Protein AF-A0A7S3XQ08-F1 (afdb_monomer)

Organism: Heterosigma akashiwo (NCBI:txid2829)

Sequence (152 aa):
GEGGGGGLCLESEAACAAATGGAGVWEPRACPDPYAWLAAAAMVGYLLAFGVGMSSVPWTVNAEIYPLHVRSACTALATSVNWAGNVLVSASFLTLASPAWLQPHGAFWLYAAVGCAGWVWLWARMPETRGLGLEEIVARFRGEEGRGGGGG

Structure (mmCIF, N/CA/C/O backbone):
data_AF-A0A7S3XQ08-F1
#
_entry.id   AF-A0A7S3XQ08-F1
#
loop_
_atom_site.group_PDB
_atom_site.id
_atom_site.type_symbol
_atom_site.label_atom_id
_atom_site.label_alt_id
_atom_site.label_comp_id
_atom_site.label_asym_id
_atom_site.label_entity_id
_atom_site.label_seq_id
_atom_site.pdbx_PDB_ins_code
_atom_site.Cartn_x
_atom_site.Cartn_y
_atom_site.Cartn_z
_atom_site.occupancy
_atom_site.B_iso_or_equiv
_atom_site.auth_seq_id
_atom_site.auth_comp_id
_atom_site.auth_asym_id
_atom_site.auth_atom_id
_atom_site.pdbx_PDB_model_num
ATOM 1 N N . GLY A 1 1 ? 29.642 -20.743 -23.405 1.00 35.38 1 GLY A N 1
ATOM 2 C CA . GLY A 1 1 ? 30.140 -20.045 -22.213 1.00 35.38 1 GLY A CA 1
ATOM 3 C C . GLY A 1 1 ? 29.247 -18.858 -21.993 1.00 35.38 1 GLY A C 1
ATOM 4 O O . GLY A 1 1 ? 29.060 -18.090 -22.923 1.00 35.38 1 GLY A O 1
ATOM 5 N N . GLU A 1 2 ? 28.622 -18.826 -20.827 1.00 42.69 2 GLU A N 1
ATOM 6 C CA . GLU A 1 2 ? 27.688 -17.818 -20.331 1.00 42.69 2 GLU A CA 1
ATOM 7 C C . GLU A 1 2 ? 28.283 -16.401 -20.306 1.00 42.69 2 GLU A C 1
ATOM 9 O O . GLU A 1 2 ? 29.497 -16.246 -20.189 1.00 42.69 2 GLU A O 1
ATOM 14 N N . GLY A 1 3 ? 27.419 -15.378 -20.313 1.00 33.25 3 GLY A N 1
ATOM 15 C CA . GLY A 1 3 ? 27.772 -14.078 -19.743 1.00 33.25 3 GLY A CA 1
ATOM 16 C C . GLY A 1 3 ? 27.088 -12.864 -20.367 1.00 33.25 3 GLY A C 1
ATOM 17 O O . GLY A 1 3 ? 27.557 -12.352 -21.374 1.00 33.25 3 GLY A O 1
ATOM 18 N N . GLY A 1 4 ? 26.071 -12.332 -19.679 1.00 33.12 4 GLY A N 1
ATOM 19 C CA . GLY A 1 4 ? 25.882 -10.880 -19.601 1.00 33.12 4 GLY A CA 1
ATOM 20 C C . GLY A 1 4 ? 24.640 -10.307 -20.276 1.00 33.12 4 GLY A C 1
ATOM 21 O O . GLY A 1 4 ? 24.726 -9.702 -21.337 1.00 33.12 4 GLY A O 1
ATOM 22 N N . GLY A 1 5 ? 23.494 -10.431 -19.603 1.00 41.62 5 GLY A N 1
ATOM 23 C CA . GLY A 1 5 ? 22.357 -9.540 -19.816 1.00 41.62 5 GLY A CA 1
ATOM 24 C C . GLY A 1 5 ? 22.690 -8.098 -19.418 1.00 41.62 5 GLY A C 1
ATOM 25 O O . GLY A 1 5 ? 23.431 -7.853 -18.468 1.00 41.62 5 GLY A O 1
ATOM 26 N N . GLY A 1 6 ? 22.122 -7.146 -20.149 1.00 32.59 6 GLY A N 1
ATOM 27 C CA . GLY A 1 6 ? 22.250 -5.722 -19.870 1.00 32.59 6 GLY A CA 1
ATOM 28 C C . GLY A 1 6 ? 21.638 -4.921 -21.004 1.00 32.59 6 GLY A C 1
ATOM 29 O O . GLY A 1 6 ? 22.301 -4.643 -21.996 1.00 32.59 6 GLY A O 1
ATOM 30 N N . GLY A 1 7 ? 20.352 -4.598 -20.874 1.00 39.97 7 GLY A N 1
ATOM 31 C CA . GLY A 1 7 ? 19.650 -3.744 -21.822 1.00 39.97 7 GLY A CA 1
ATOM 32 C C . GLY A 1 7 ? 20.325 -2.377 -21.924 1.00 39.97 7 GLY A C 1
ATOM 33 O O . GLY A 1 7 ? 20.304 -1.591 -20.980 1.00 39.97 7 GLY A O 1
ATOM 34 N N . LEU A 1 8 ? 20.905 -2.103 -23.084 1.00 41.53 8 LEU A N 1
ATOM 35 C CA . LEU A 1 8 ? 21.224 -0.769 -23.565 1.00 41.53 8 LEU A CA 1
ATOM 36 C C . LEU A 1 8 ? 21.159 -0.865 -25.090 1.00 41.53 8 LEU A C 1
ATOM 38 O O . LEU A 1 8 ? 21.999 -1.534 -25.686 1.00 41.53 8 LEU A O 1
ATOM 42 N N . CYS A 1 9 ? 20.139 -0.266 -25.718 1.00 44.69 9 CYS A N 1
ATOM 43 C CA . CYS A 1 9 ? 20.114 -0.132 -27.175 1.00 44.69 9 CYS A CA 1
ATOM 44 C C . CYS A 1 9 ? 21.357 0.688 -27.576 1.00 44.69 9 CYS A C 1
ATOM 46 O O . CYS A 1 9 ? 21.384 1.908 -27.421 1.00 44.69 9 CYS A O 1
ATOM 48 N N . LEU A 1 10 ? 22.406 0.010 -28.034 1.00 52.56 10 LEU A N 1
ATOM 49 C CA . LEU A 1 10 ? 23.471 0.588 -28.837 1.00 52.56 10 LEU A CA 1
ATOM 50 C C . LEU A 1 10 ? 23.183 0.217 -30.295 1.00 52.56 10 LEU A C 1
ATOM 52 O O . LEU A 1 10 ? 22.703 -0.876 -30.570 1.00 52.56 10 LEU A O 1
ATOM 56 N N . GLU A 1 11 ? 23.515 1.154 -31.186 1.00 45.75 11 GLU A N 1
ATOM 57 C CA . GLU A 1 11 ? 23.570 1.027 -32.653 1.00 45.75 11 GLU A CA 1
ATOM 58 C C . GLU A 1 11 ? 22.358 1.561 -33.453 1.00 45.75 11 GLU A C 1
ATOM 60 O O . GLU A 1 11 ? 21.616 0.851 -34.122 1.00 45.75 11 GLU A O 1
ATOM 65 N N . SER A 1 12 ? 22.296 2.899 -33.499 1.00 54.09 12 SER A N 1
ATOM 66 C CA . SER A 1 12 ? 21.764 3.747 -34.585 1.00 54.09 12 SER A CA 1
ATOM 67 C C . SER A 1 12 ? 20.257 4.059 -34.629 1.00 54.09 12 SER A C 1
ATOM 69 O O . SER A 1 12 ? 19.391 3.189 -34.684 1.00 54.09 12 SER A O 1
ATOM 71 N N . GLU A 1 13 ? 19.952 5.361 -34.7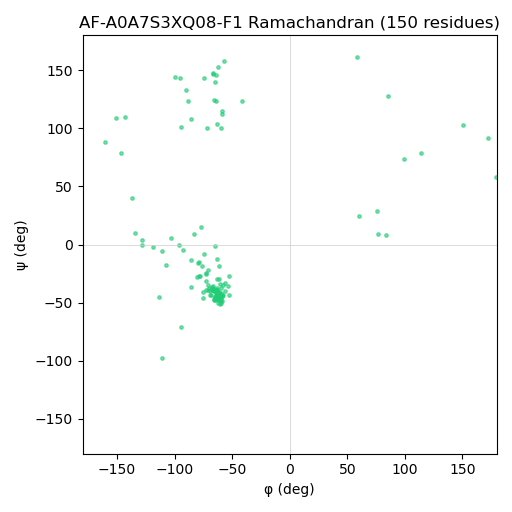20 1.00 53.62 13 GLU A N 1
ATOM 72 C CA . GLU A 1 13 ? 18.611 5.924 -34.960 1.00 53.62 13 GLU A CA 1
ATOM 73 C C . GLU A 1 13 ? 17.919 5.319 -36.199 1.00 53.62 13 GLU A C 1
ATOM 75 O O . GLU A 1 13 ? 16.693 5.220 -36.246 1.00 53.62 13 GLU A O 1
ATOM 80 N N . ALA A 1 14 ? 18.701 4.849 -37.179 1.00 55.81 14 ALA A N 1
ATOM 81 C CA . ALA A 1 14 ? 18.214 4.245 -38.416 1.00 55.81 14 ALA A CA 1
ATOM 82 C C . ALA A 1 14 ? 17.459 2.921 -38.192 1.00 55.81 14 ALA A C 1
ATOM 84 O O . ALA A 1 14 ? 16.437 2.684 -38.837 1.00 55.81 14 ALA A O 1
ATOM 85 N N . ALA A 1 15 ? 17.913 2.079 -37.257 1.00 56.56 15 ALA A N 1
ATOM 86 C CA . ALA A 1 15 ? 17.246 0.814 -36.942 1.00 56.56 15 ALA A CA 1
ATOM 87 C C . ALA A 1 15 ? 15.903 1.041 -36.222 1.00 56.56 15 ALA A C 1
ATOM 89 O O . ALA A 1 15 ? 14.912 0.367 -36.508 1.00 56.56 15 ALA A O 1
ATOM 90 N N . CYS A 1 16 ? 15.848 2.043 -35.339 1.00 56.78 16 CYS A N 1
ATOM 91 C CA . CYS A 1 16 ? 14.637 2.404 -34.601 1.00 56.78 16 CYS A CA 1
ATOM 92 C C . CYS A 1 16 ? 13.574 3.050 -35.517 1.00 56.78 16 CYS A C 1
ATOM 94 O O . CYS A 1 16 ? 12.386 2.726 -35.428 1.00 56.78 16 CYS A O 1
ATOM 96 N N . ALA A 1 17 ? 14.001 3.894 -36.463 1.00 57.03 17 ALA A N 1
ATOM 97 C CA . ALA A 1 17 ? 13.128 4.507 -37.468 1.00 57.03 17 ALA A CA 1
ATOM 98 C C . ALA A 1 17 ? 12.561 3.487 -38.474 1.00 57.03 17 ALA A C 1
ATOM 100 O O . ALA A 1 17 ? 11.397 3.584 -38.870 1.00 57.03 17 ALA A O 1
ATOM 101 N N . ALA A 1 18 ? 13.354 2.479 -38.859 1.00 60.19 18 ALA A N 1
ATOM 102 C CA . ALA A 1 18 ? 12.903 1.400 -39.738 1.00 60.19 18 ALA A CA 1
ATOM 103 C C . ALA A 1 18 ? 11.843 0.507 -39.068 1.00 60.19 18 ALA A C 1
ATOM 105 O O . ALA A 1 18 ? 10.875 0.112 -39.715 1.00 60.19 18 ALA A O 1
ATOM 106 N N . ALA A 1 19 ? 11.986 0.231 -37.767 1.00 57.03 19 ALA A N 1
ATOM 107 C CA . ALA A 1 19 ? 11.051 -0.609 -37.016 1.00 57.03 1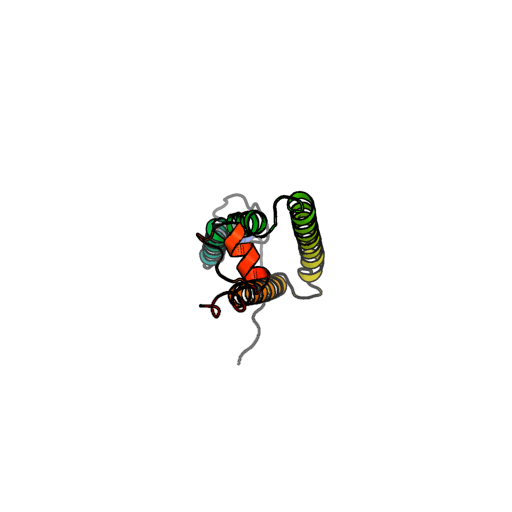9 ALA A CA 1
ATOM 108 C C . ALA A 1 19 ? 9.695 0.070 -36.733 1.00 57.03 19 ALA A C 1
ATOM 110 O O . ALA A 1 19 ? 8.685 -0.610 -36.569 1.00 57.03 19 ALA A O 1
ATOM 111 N N . THR A 1 20 ? 9.658 1.405 -36.696 1.00 58.00 20 THR A N 1
ATOM 112 C CA . THR A 1 20 ? 8.446 2.204 -36.431 1.00 58.00 20 THR A CA 1
ATOM 113 C C . THR A 1 20 ? 7.742 2.694 -37.699 1.00 58.00 20 THR A C 1
ATOM 115 O O . THR A 1 20 ? 6.707 3.354 -37.612 1.00 58.00 20 THR A O 1
ATOM 118 N N . GLY A 1 21 ? 8.267 2.376 -38.889 1.00 58.91 21 GLY A N 1
ATOM 119 C CA . GLY A 1 21 ? 7.637 2.733 -40.165 1.00 58.91 21 GLY A CA 1
ATOM 120 C C . GLY A 1 21 ? 7.458 4.242 -40.374 1.00 58.91 21 GLY A C 1
ATOM 121 O O . GLY A 1 21 ? 6.554 4.654 -41.096 1.00 58.91 21 GLY A O 1
ATOM 122 N N . GLY A 1 22 ? 8.275 5.074 -39.717 1.00 55.16 22 GLY A N 1
ATOM 123 C CA . GLY A 1 22 ? 8.156 6.534 -39.776 1.00 55.16 22 GLY A CA 1
ATOM 124 C C . GLY A 1 22 ? 7.018 7.133 -38.938 1.00 55.16 22 GLY A C 1
ATOM 125 O O . GLY A 1 22 ? 6.763 8.333 -39.047 1.00 55.16 22 GLY A O 1
ATOM 126 N N . ALA A 1 23 ? 6.342 6.353 -38.086 1.00 54.06 23 ALA A N 1
ATOM 127 C CA . ALA A 1 23 ? 5.475 6.917 -37.056 1.00 54.06 23 ALA A CA 1
ATOM 128 C C . ALA A 1 23 ? 6.347 7.693 -36.057 1.00 54.06 23 ALA A C 1
ATOM 130 O O . ALA A 1 23 ? 7.317 7.149 -35.535 1.00 54.06 23 ALA A O 1
ATOM 131 N N . GLY A 1 24 ? 6.030 8.976 -35.852 1.00 50.94 24 GLY A N 1
ATOM 132 C CA . GLY A 1 24 ? 6.849 9.926 -35.097 1.00 50.94 24 GLY A CA 1
ATOM 133 C C . GLY A 1 24 ? 7.454 9.323 -33.830 1.00 50.94 24 GLY A C 1
ATOM 134 O O . GLY A 1 24 ? 6.745 8.787 -32.981 1.00 50.94 24 GLY A O 1
ATOM 135 N N . VAL A 1 25 ? 8.778 9.396 -33.727 1.00 53.16 25 VAL A N 1
ATOM 136 C CA . VAL A 1 25 ? 9.529 8.947 -32.556 1.00 53.16 25 VAL A CA 1
ATOM 137 C C . VAL A 1 25 ? 9.272 9.952 -31.437 1.00 53.16 25 VAL A C 1
ATOM 139 O O . VAL A 1 25 ? 9.852 11.032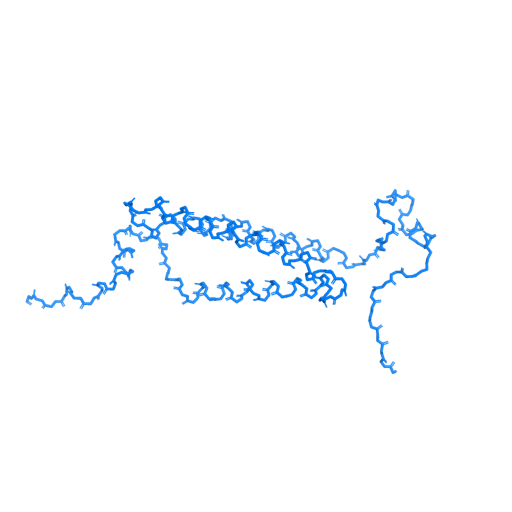 -31.423 1.00 53.16 25 VAL A O 1
ATOM 142 N N . TRP A 1 26 ? 8.370 9.617 -30.515 1.00 59.69 26 TRP A N 1
ATOM 143 C CA . TRP A 1 26 ? 8.109 10.442 -29.329 1.00 59.69 26 TRP A CA 1
ATOM 144 C C . TRP A 1 26 ? 9.168 10.228 -28.233 1.00 59.69 26 TRP A C 1
ATOM 146 O O . TRP A 1 26 ? 9.298 11.071 -27.354 1.00 59.69 26 TRP A O 1
ATOM 156 N N . GLU A 1 27 ? 9.957 9.145 -28.314 1.00 51.19 27 GLU A N 1
ATOM 157 C CA . GLU A 1 27 ? 11.027 8.819 -27.364 1.00 51.19 27 GLU A CA 1
ATOM 158 C C . GLU A 1 27 ? 12.242 8.192 -28.097 1.00 51.19 27 GLU A C 1
ATOM 160 O O . GLU A 1 27 ? 12.157 7.047 -28.551 1.00 51.19 27 GLU A O 1
ATOM 165 N N . PRO A 1 28 ? 13.392 8.887 -28.215 1.00 48.50 28 PRO A N 1
ATOM 166 C CA . PRO A 1 28 ? 14.543 8.462 -29.033 1.00 48.50 28 PRO A CA 1
ATOM 167 C C . PRO A 1 28 ? 15.260 7.166 -28.607 1.00 48.50 28 PRO A C 1
ATOM 169 O O . PRO A 1 28 ? 16.243 6.778 -29.233 1.00 48.50 28 PRO A O 1
ATOM 172 N N . ARG A 1 29 ? 14.829 6.504 -27.524 1.00 52.34 29 ARG A N 1
ATOM 173 C CA . ARG A 1 29 ? 15.525 5.350 -26.915 1.00 52.34 29 ARG A CA 1
ATOM 174 C C . ARG A 1 29 ? 14.654 4.111 -26.696 1.00 52.34 29 ARG A C 1
ATOM 176 O O . ARG A 1 29 ? 15.133 3.141 -26.114 1.00 52.34 29 ARG A O 1
ATOM 183 N N . ALA A 1 30 ? 13.394 4.125 -27.128 1.00 53.03 30 ALA A N 1
ATOM 184 C CA . ALA A 1 30 ? 12.489 2.993 -26.945 1.00 53.03 30 ALA A CA 1
ATOM 185 C C . ALA A 1 30 ? 12.491 2.088 -28.188 1.00 53.03 30 ALA A C 1
ATOM 187 O O . ALA A 1 30 ? 11.859 2.391 -29.196 1.00 53.03 30 ALA A O 1
ATOM 188 N N . CYS A 1 31 ? 13.215 0.971 -28.112 1.00 58.00 31 CYS A N 1
ATOM 189 C CA . CYS A 1 31 ? 13.168 -0.093 -29.114 1.00 58.00 31 CYS A CA 1
ATOM 190 C C . CYS A 1 31 ? 11.846 -0.897 -28.959 1.00 58.00 31 CYS A C 1
ATOM 192 O O . CYS A 1 31 ? 11.414 -1.099 -27.820 1.00 58.00 31 CYS A O 1
ATOM 194 N N . PRO A 1 32 ? 11.190 -1.373 -30.042 1.00 60.28 32 PRO A N 1
ATOM 195 C CA . PRO A 1 32 ? 9.994 -2.214 -29.934 1.00 60.28 32 PRO A CA 1
ATOM 196 C C . PRO A 1 32 ? 10.327 -3.543 -29.245 1.00 60.28 32 PRO A C 1
ATOM 198 O O . PRO A 1 32 ? 10.943 -4.427 -29.838 1.00 60.28 32 PRO A O 1
ATOM 201 N N . ASP A 1 33 ? 9.943 -3.676 -27.977 1.00 69.00 33 ASP A N 1
ATOM 202 C CA . ASP A 1 33 ? 10.129 -4.904 -27.208 1.00 69.00 33 ASP A CA 1
ATOM 203 C C . ASP A 1 33 ? 8.912 -5.833 -27.418 1.00 69.00 33 ASP A C 1
ATOM 205 O O . ASP A 1 33 ? 7.775 -5.418 -27.153 1.00 69.00 33 ASP A O 1
ATOM 209 N N . PRO A 1 34 ? 9.100 -7.086 -27.877 1.00 73.06 34 PRO A N 1
ATOM 210 C CA . PRO A 1 34 ? 8.003 -8.032 -28.103 1.00 73.06 34 PRO A CA 1
ATOM 211 C C . PRO A 1 34 ? 7.230 -8.405 -26.824 1.00 73.06 34 PRO A C 1
ATOM 213 O O . PRO A 1 34 ? 6.139 -8.968 -26.909 1.00 73.06 34 PRO A O 1
ATOM 216 N N . TYR A 1 35 ? 7.752 -8.074 -25.643 1.00 79.31 35 TYR A N 1
ATOM 217 C CA . TYR A 1 35 ? 7.143 -8.283 -24.331 1.00 79.31 35 TYR A CA 1
ATOM 218 C C . TYR A 1 35 ? 6.552 -7.001 -23.724 1.00 79.31 35 TYR A C 1
ATOM 220 O O . TYR A 1 35 ? 6.050 -7.040 -22.600 1.00 79.31 35 TYR A O 1
ATOM 228 N N . ALA A 1 36 ? 6.522 -5.872 -24.443 1.00 79.75 36 ALA A N 1
ATOM 229 C CA . ALA A 1 36 ? 5.924 -4.625 -23.946 1.00 79.75 36 ALA A CA 1
ATOM 230 C C . ALA A 1 36 ? 4.450 -4.792 -23.514 1.00 79.75 36 ALA A C 1
ATOM 232 O O . ALA A 1 36 ? 4.001 -4.182 -22.540 1.00 79.75 36 ALA A O 1
ATOM 233 N N . TRP A 1 37 ? 3.705 -5.676 -24.188 1.00 83.25 37 TRP A N 1
ATOM 234 C CA . TRP A 1 37 ? 2.322 -6.005 -23.830 1.00 83.25 37 TRP A CA 1
ATOM 235 C C . TRP A 1 37 ? 2.203 -6.644 -22.439 1.00 83.25 37 TRP A C 1
ATOM 237 O O . TRP A 1 37 ? 1.192 -6.441 -21.770 1.00 83.25 37 TRP A O 1
ATOM 247 N N . LEU A 1 38 ? 3.226 -7.374 -21.976 1.00 87.12 38 LEU A N 1
ATOM 248 C CA . LEU A 1 38 ? 3.241 -7.998 -20.653 1.00 87.12 38 LEU A CA 1
ATOM 249 C C . LEU A 1 38 ? 3.326 -6.933 -19.556 1.00 87.12 38 LEU A C 1
ATOM 251 O O . LEU A 1 38 ? 2.583 -7.000 -18.580 1.00 87.12 38 LEU A O 1
ATOM 255 N N . ALA A 1 39 ? 4.178 -5.921 -19.740 1.00 84.12 39 ALA A N 1
ATOM 256 C CA . ALA A 1 39 ? 4.268 -4.787 -18.822 1.00 84.12 39 ALA A CA 1
ATOM 257 C C . ALA A 1 39 ? 2.951 -3.991 -18.782 1.00 84.12 39 ALA A C 1
ATOM 259 O O . ALA A 1 39 ? 2.477 -3.630 -17.704 1.00 84.12 39 ALA A O 1
ATOM 260 N N . ALA A 1 40 ? 2.318 -3.781 -19.942 1.00 85.69 40 ALA A N 1
ATOM 261 C CA . ALA A 1 40 ? 1.013 -3.129 -20.025 1.00 85.69 40 ALA A CA 1
ATOM 262 C C . ALA A 1 40 ? -0.088 -3.943 -19.321 1.00 85.69 40 ALA A C 1
ATOM 264 O O . ALA A 1 40 ? -0.839 -3.398 -18.513 1.00 85.69 40 ALA A O 1
ATOM 265 N N . ALA A 1 41 ? -0.156 -5.254 -19.567 1.00 90.75 41 ALA A N 1
ATOM 266 C CA . ALA A 1 41 ? -1.116 -6.144 -18.918 1.00 90.75 41 ALA A CA 1
ATOM 267 C C . ALA A 1 41 ? -0.913 -6.193 -17.395 1.00 90.75 41 ALA A C 1
ATOM 269 O O . ALA A 1 41 ? -1.886 -6.114 -16.644 1.00 90.75 41 ALA A O 1
ATOM 270 N N . ALA A 1 42 ? 0.339 -6.256 -16.932 1.00 87.69 42 ALA A N 1
ATOM 271 C CA . ALA A 1 42 ? 0.676 -6.222 -15.512 1.00 87.69 42 ALA A CA 1
ATOM 272 C C . ALA A 1 42 ? 0.254 -4.900 -14.850 1.00 87.69 42 ALA A C 1
ATOM 274 O O . ALA A 1 42 ? -0.339 -4.921 -13.773 1.00 87.69 42 ALA A O 1
ATOM 275 N N . MET A 1 43 ? 0.489 -3.761 -15.510 1.00 88.25 43 MET A N 1
ATOM 276 C CA . MET A 1 43 ? 0.046 -2.448 -15.031 1.00 88.25 43 MET A CA 1
ATOM 277 C C . MET A 1 43 ? -1.480 -2.380 -14.911 1.00 88.25 43 MET A C 1
ATOM 279 O O . MET A 1 43 ? -2.003 -1.973 -13.876 1.00 88.25 43 MET A O 1
ATOM 283 N N . VAL A 1 44 ? -2.211 -2.818 -15.940 1.00 92.62 44 VAL A N 1
ATOM 284 C CA . VAL A 1 44 ? -3.682 -2.833 -15.913 1.00 92.62 44 VAL A CA 1
ATOM 285 C C . VAL A 1 44 ? -4.196 -3.742 -14.796 1.00 92.62 44 VAL A C 1
ATOM 287 O O . VAL A 1 44 ? -5.058 -3.330 -1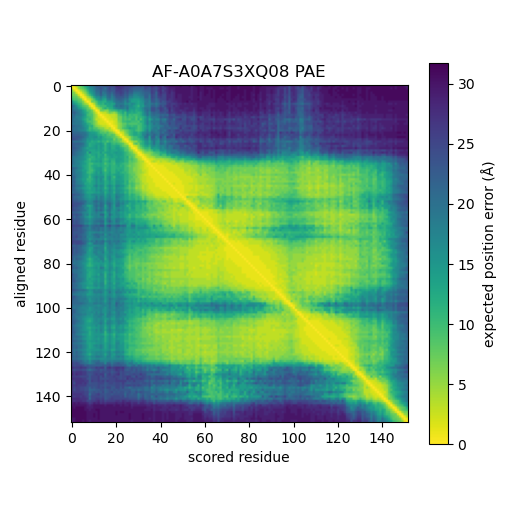4.023 1.00 92.62 44 VAL A O 1
ATOM 290 N N . GLY A 1 45 ? -3.641 -4.949 -14.662 1.00 91.38 45 GLY A N 1
ATOM 291 C CA . GLY A 1 45 ? -3.998 -5.875 -13.587 1.00 91.38 45 GLY A CA 1
ATOM 292 C C . GLY A 1 45 ? -3.755 -5.280 -12.198 1.00 91.38 45 GLY A C 1
ATOM 293 O O . GLY A 1 45 ? -4.627 -5.363 -11.333 1.00 91.38 45 GLY A O 1
ATOM 294 N N . TYR A 1 46 ? -2.616 -4.609 -12.006 1.00 86.69 46 TYR A N 1
ATOM 295 C CA . TYR A 1 46 ? -2.306 -3.885 -10.775 1.00 86.69 46 TYR A CA 1
ATOM 296 C C . TYR A 1 46 ? -3.338 -2.790 -10.478 1.00 86.69 46 TYR A C 1
ATOM 298 O O . TYR A 1 46 ? -3.853 -2.730 -9.364 1.00 86.69 46 TYR A O 1
ATOM 306 N N . LEU A 1 47 ? -3.692 -1.962 -11.466 1.00 89.56 47 LEU A N 1
ATOM 307 C CA . LEU A 1 47 ? -4.666 -0.881 -11.293 1.00 89.56 47 LEU A CA 1
ATOM 308 C C . LEU A 1 47 ? -6.064 -1.404 -10.946 1.00 89.56 47 LEU A C 1
ATOM 310 O O . LEU A 1 47 ? -6.733 -0.828 -10.090 1.00 89.56 47 LEU A O 1
ATOM 314 N N . LEU A 1 48 ? -6.495 -2.507 -11.562 1.00 90.81 48 LEU A N 1
ATOM 315 C CA . LEU A 1 48 ? -7.778 -3.141 -11.251 1.00 90.81 48 LEU A CA 1
ATOM 316 C C . LEU A 1 48 ? -7.791 -3.711 -9.828 1.00 90.81 48 LEU A C 1
ATOM 318 O O . LEU A 1 48 ? -8.720 -3.443 -9.066 1.00 90.81 48 LEU A O 1
ATOM 322 N N . ALA A 1 49 ? -6.748 -4.452 -9.445 1.00 86.06 49 ALA A N 1
ATOM 323 C CA . ALA A 1 49 ? -6.622 -5.007 -8.099 1.00 86.06 49 ALA A CA 1
ATOM 324 C C . ALA A 1 49 ? -6.559 -3.901 -7.031 1.00 86.06 49 ALA A C 1
ATOM 326 O O . ALA A 1 49 ? -7.236 -3.978 -6.002 1.00 86.06 49 ALA A O 1
ATOM 327 N N . PHE A 1 50 ? -5.794 -2.840 -7.298 1.00 83.62 50 PHE A N 1
ATOM 328 C CA . PHE A 1 50 ? -5.702 -1.672 -6.429 1.00 83.62 50 PHE A CA 1
ATOM 329 C C . PHE A 1 50 ? -7.046 -0.942 -6.319 1.00 83.62 50 PHE A C 1
ATOM 331 O O . PHE A 1 50 ? -7.477 -0.606 -5.217 1.00 83.62 50 PHE A O 1
ATOM 338 N N . GLY A 1 51 ? -7.735 -0.748 -7.446 1.00 85.69 51 GLY A N 1
ATOM 339 C CA . GLY A 1 51 ? -9.036 -0.094 -7.512 1.00 85.69 51 GLY A CA 1
ATOM 340 C C . GLY A 1 51 ? -10.112 -0.833 -6.719 1.00 85.69 51 GLY A C 1
ATOM 341 O O . GLY A 1 51 ? -10.811 -0.213 -5.926 1.00 85.69 51 GLY A O 1
ATOM 342 N N . VAL A 1 52 ? -10.232 -2.151 -6.875 1.00 82.00 52 VAL A N 1
ATOM 343 C CA . VAL A 1 52 ? -11.287 -2.926 -6.199 1.00 82.00 52 VAL A CA 1
ATOM 344 C C . VAL A 1 52 ? -10.987 -3.135 -4.712 1.00 82.00 52 VAL A C 1
ATOM 346 O O . VAL A 1 52 ? -11.894 -3.033 -3.890 1.00 82.00 52 VAL A O 1
ATOM 349 N N . GLY A 1 53 ? -9.731 -3.426 -4.357 1.00 79.62 53 GLY A N 1
ATOM 350 C CA . GLY A 1 53 ? -9.350 -3.757 -2.982 1.00 79.62 53 GLY A CA 1
ATOM 351 C C . GLY A 1 53 ? -8.845 -2.555 -2.189 1.00 79.62 53 GLY A C 1
ATOM 352 O O . GLY A 1 53 ? -9.498 -2.065 -1.271 1.00 79.62 53 GLY A O 1
ATOM 353 N N . MET A 1 54 ? -7.649 -2.084 -2.531 1.00 79.44 54 MET A N 1
ATOM 354 C CA . MET A 1 54 ? -6.901 -1.113 -1.723 1.00 79.44 54 MET A CA 1
ATOM 355 C C . MET A 1 54 ? -7.493 0.302 -1.732 1.00 79.44 54 MET A C 1
ATOM 357 O O . MET A 1 54 ? -7.211 1.070 -0.816 1.00 79.44 54 MET A O 1
ATOM 361 N N . SER A 1 55 ? -8.297 0.671 -2.733 1.00 83.12 55 SER A N 1
ATOM 362 C CA . SER A 1 55 ? -8.851 2.029 -2.824 1.00 83.12 55 SER A CA 1
ATOM 363 C C . SER A 1 55 ? -10.040 2.276 -1.895 1.00 83.12 55 SER A C 1
ATOM 365 O O . SER A 1 55 ? -10.265 3.413 -1.499 1.00 83.12 55 SER A O 1
ATOM 367 N N . SER A 1 56 ? -10.797 1.235 -1.544 1.00 82.25 56 SER A N 1
ATOM 368 C CA . SER A 1 56 ? -12.054 1.351 -0.796 1.00 82.25 56 SER A CA 1
ATOM 369 C C . SER A 1 56 ? -11.940 0.736 0.597 1.00 82.25 56 SER A C 1
ATOM 371 O O . SER A 1 56 ? -12.305 1.374 1.583 1.00 82.25 56 SER A O 1
ATOM 373 N N . VAL A 1 57 ? -11.347 -0.458 0.700 1.00 84.00 57 VAL A N 1
ATOM 374 C CA . VAL A 1 57 ? -11.302 -1.242 1.942 1.00 84.00 57 VAL A CA 1
ATOM 375 C C . VAL A 1 57 ? -10.617 -0.497 3.095 1.00 84.00 57 VAL A C 1
ATOM 377 O O . VAL A 1 57 ? -11.223 -0.423 4.162 1.00 84.00 57 VAL A O 1
ATOM 380 N N . PRO A 1 58 ? -9.425 0.116 2.939 1.00 83.69 58 PRO A N 1
ATOM 381 C CA . PRO A 1 58 ? -8.767 0.799 4.052 1.00 83.69 58 PRO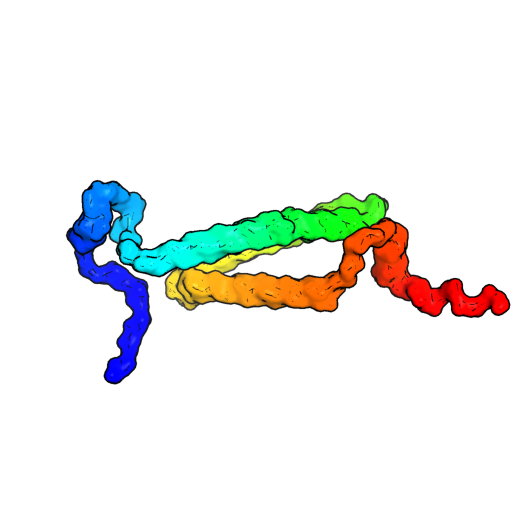 A CA 1
ATOM 382 C C . PRO A 1 58 ? -9.578 1.981 4.585 1.00 83.69 58 PRO A C 1
ATOM 384 O O . PRO A 1 58 ? -9.632 2.187 5.793 1.00 83.69 58 PRO A O 1
ATOM 387 N N . TRP A 1 59 ? -10.246 2.732 3.705 1.00 83.38 59 TRP A N 1
ATOM 388 C CA . TRP A 1 59 ? -11.060 3.882 4.103 1.00 83.38 59 TRP A CA 1
ATOM 389 C C . TRP A 1 59 ? -12.351 3.458 4.798 1.00 83.38 59 TRP A C 1
ATOM 391 O O . TRP A 1 59 ? -12.733 4.074 5.792 1.00 83.38 59 TRP A O 1
ATOM 401 N N . THR A 1 60 ? -12.986 2.383 4.327 1.00 84.75 60 THR A N 1
ATOM 402 C CA . THR A 1 60 ? -14.153 1.785 4.985 1.00 84.75 60 THR A CA 1
ATOM 403 C C . THR A 1 60 ? -13.793 1.276 6.377 1.00 84.75 60 THR A C 1
ATOM 405 O O . THR A 1 60 ? -14.421 1.666 7.357 1.00 84.75 60 THR A O 1
ATOM 408 N N . VAL A 1 61 ? -12.717 0.496 6.492 1.00 82.88 61 VAL A N 1
ATOM 409 C CA . VAL A 1 61 ? -12.238 -0.042 7.773 1.00 82.88 61 VAL A CA 1
ATOM 410 C C . VAL A 1 61 ? -11.881 1.088 8.749 1.00 82.88 61 VAL A C 1
ATOM 412 O O . VAL A 1 61 ? -12.259 1.052 9.920 1.00 82.88 61 VAL A O 1
ATOM 415 N N . ASN A 1 62 ? -11.228 2.147 8.265 1.00 84.44 62 ASN A N 1
ATOM 416 C CA . ASN A 1 62 ? -10.908 3.335 9.058 1.00 84.44 62 ASN A CA 1
ATOM 417 C C . ASN A 1 62 ? -12.167 4.052 9.592 1.00 84.44 62 ASN A C 1
ATOM 419 O O . ASN A 1 62 ? -12.131 4.649 10.665 1.00 84.44 62 ASN A O 1
ATOM 423 N N . ALA A 1 63 ? -13.297 3.978 8.883 1.00 81.31 63 ALA A N 1
ATOM 424 C CA . ALA A 1 63 ? -14.571 4.525 9.347 1.00 81.31 63 ALA A CA 1
ATOM 425 C C . ALA A 1 63 ? -15.301 3.608 10.352 1.00 81.31 63 ALA A C 1
ATOM 427 O O . ALA A 1 63 ? -16.045 4.112 11.198 1.00 81.31 63 ALA A O 1
ATOM 428 N N . GLU A 1 64 ? -15.087 2.292 10.281 1.00 81.25 64 GLU A N 1
ATOM 429 C CA . GLU A 1 64 ? -15.770 1.279 11.103 1.00 81.25 64 GLU A CA 1
ATOM 430 C C . GLU A 1 64 ? -15.104 1.042 12.466 1.00 81.25 64 GLU A C 1
ATOM 432 O O . GLU A 1 64 ? -15.800 0.850 13.461 1.00 81.25 64 GLU A O 1
ATOM 437 N N . ILE A 1 65 ? -13.770 1.097 12.541 1.00 80.62 65 ILE A N 1
ATOM 438 C CA . ILE A 1 65 ? -13.023 0.731 13.759 1.00 80.62 65 ILE A CA 1
ATOM 439 C C . ILE A 1 65 ? -13.159 1.784 14.872 1.00 80.62 65 ILE A C 1
ATOM 441 O O . ILE A 1 65 ? -13.105 1.451 16.058 1.00 80.62 65 ILE A O 1
ATOM 445 N N . TYR A 1 66 ? -13.307 3.068 14.526 1.00 80.19 66 TYR A N 1
ATOM 446 C CA . TYR A 1 66 ? -13.223 4.138 15.523 1.00 80.19 66 TYR A CA 1
ATOM 447 C C . TYR A 1 66 ? -14.575 4.496 16.162 1.00 80.19 66 TYR A C 1
ATOM 449 O O . TYR A 1 66 ? -15.548 4.775 15.441 1.00 80.19 66 TYR A O 1
ATOM 457 N N . PRO A 1 67 ? -14.629 4.611 17.507 1.00 76.56 67 PRO A N 1
ATOM 458 C CA . PRO A 1 67 ? -15.820 5.073 18.205 1.00 76.56 67 PRO A CA 1
ATOM 459 C C . PRO A 1 67 ? -16.113 6.546 17.884 1.00 76.56 67 PRO A C 1
ATOM 461 O O . PRO A 1 67 ? -15.206 7.358 17.688 1.00 76.56 67 PRO A O 1
ATOM 464 N N . LEU A 1 68 ? -17.403 6.898 17.848 1.00 82.25 68 LEU A N 1
ATOM 465 C CA . LEU A 1 68 ? -17.905 8.164 17.287 1.00 82.25 68 LEU A CA 1
ATOM 466 C C . LEU A 1 68 ? -17.241 9.428 17.860 1.00 82.25 68 LEU A C 1
ATOM 468 O O . LEU A 1 68 ? -17.006 10.378 17.121 1.00 82.25 68 LEU A O 1
ATOM 472 N N . HIS A 1 69 ? -16.899 9.432 19.149 1.00 83.06 69 HIS A N 1
ATOM 473 C CA . HIS A 1 69 ? -16.370 10.608 19.848 1.00 83.06 69 HIS A CA 1
ATOM 474 C C . HIS A 1 69 ? -14.893 10.928 19.540 1.00 83.06 69 HIS A C 1
ATOM 476 O O . HIS A 1 69 ? -14.471 12.058 19.759 1.00 83.06 69 HIS A O 1
ATOM 482 N N . VAL A 1 70 ? -14.109 9.977 19.011 1.00 86.38 70 VAL A N 1
ATOM 483 C CA . VAL A 1 70 ? -12.697 10.192 18.602 1.00 86.38 70 VAL A CA 1
ATOM 484 C C . VAL A 1 70 ? -12.453 9.944 17.116 1.00 86.38 70 VAL A C 1
ATOM 486 O O . VAL A 1 70 ? -11.343 10.151 16.625 1.00 86.38 70 VAL A O 1
ATOM 489 N N . ARG A 1 71 ? -13.486 9.531 16.372 1.00 86.31 71 ARG A N 1
ATOM 490 C CA . ARG A 1 71 ? -13.379 9.136 14.964 1.00 86.31 71 ARG A CA 1
ATOM 491 C C . ARG A 1 71 ? -12.699 10.191 14.099 1.00 86.31 71 ARG A C 1
ATOM 493 O O . ARG A 1 71 ? -11.855 9.833 13.283 1.00 86.31 71 ARG A O 1
ATOM 500 N N . SER A 1 72 ? -13.034 11.468 14.273 1.00 88.00 72 SER A N 1
ATOM 501 C CA . SER A 1 72 ? -12.450 12.562 13.487 1.00 88.00 72 SER A CA 1
ATOM 502 C C . SER A 1 72 ? -10.944 12.710 13.725 1.00 88.00 72 SER A C 1
ATOM 504 O O . SER A 1 72 ? -10.186 12.805 12.762 1.00 88.00 72 SER A O 1
ATOM 506 N N . ALA A 1 73 ? -10.495 12.652 14.982 1.00 91.00 73 ALA A N 1
ATOM 507 C CA . ALA A 1 73 ? -9.080 12.729 15.337 1.00 91.00 73 ALA A CA 1
ATOM 508 C C . ALA A 1 73 ? -8.297 11.511 14.818 1.00 91.00 73 ALA A C 1
ATOM 510 O O . ALA A 1 73 ? -7.255 11.670 14.183 1.00 91.00 73 ALA A O 1
ATOM 511 N N . CYS A 1 74 ? -8.823 10.299 15.017 1.00 88.56 74 CYS A N 1
ATOM 512 C CA . CYS A 1 74 ? -8.192 9.073 14.523 1.00 88.56 74 CYS A CA 1
ATOM 513 C C . CYS A 1 74 ? -8.123 9.041 12.988 1.00 88.56 74 CYS A C 1
ATOM 515 O O . CYS A 1 74 ? -7.078 8.723 12.426 1.00 88.56 74 CYS A O 1
ATOM 517 N N . THR A 1 75 ? -9.192 9.459 12.303 1.00 90.06 75 THR A N 1
ATOM 518 C CA . THR A 1 75 ? -9.230 9.549 10.833 1.00 90.06 75 THR A CA 1
ATOM 519 C C . THR A 1 75 ? -8.221 10.568 10.303 1.00 90.06 75 THR A C 1
ATOM 521 O O . THR A 1 75 ? -7.528 10.293 9.322 1.00 90.06 75 THR A O 1
ATOM 524 N N . ALA A 1 76 ? -8.089 11.727 10.957 1.00 91.31 76 ALA A N 1
ATOM 525 C CA . ALA A 1 76 ? -7.117 12.752 10.583 1.00 91.31 76 ALA A CA 1
ATOM 526 C C . ALA A 1 76 ? -5.667 12.276 10.766 1.00 91.31 76 ALA A C 1
ATOM 528 O O . ALA A 1 76 ? -4.823 12.524 9.901 1.00 91.31 76 ALA A O 1
ATOM 529 N N . LEU A 1 77 ? -5.381 11.546 11.849 1.00 92.50 77 LEU A N 1
ATOM 530 C CA . LEU A 1 77 ? -4.070 10.937 12.083 1.00 92.50 77 LEU A CA 1
ATOM 531 C C . LEU A 1 77 ? -3.758 9.860 11.040 1.00 92.50 77 LEU A C 1
ATOM 533 O O . LEU A 1 77 ? -2.689 9.898 10.434 1.00 92.50 77 LEU A O 1
ATOM 537 N N . ALA A 1 78 ? -4.700 8.951 10.773 1.00 90.56 78 ALA A N 1
ATOM 538 C CA . ALA A 1 78 ? -4.546 7.916 9.752 1.00 90.56 78 ALA A CA 1
ATOM 539 C C . ALA A 1 78 ? -4.270 8.523 8.366 1.00 90.56 78 ALA A C 1
ATOM 541 O O . ALA A 1 78 ? -3.352 8.100 7.663 1.00 90.56 78 ALA A O 1
ATOM 542 N N . THR A 1 79 ? -5.007 9.579 8.011 1.00 91.81 79 THR A N 1
ATOM 543 C CA . THR A 1 79 ? -4.819 10.310 6.751 1.00 91.81 79 THR A CA 1
ATOM 544 C C . THR A 1 79 ? -3.449 10.988 6.708 1.00 91.81 79 THR A C 1
ATOM 546 O O . THR A 1 79 ? -2.729 10.854 5.725 1.00 91.81 79 THR A O 1
ATOM 549 N N . SER A 1 80 ? -3.034 11.653 7.789 1.00 93.56 80 SER A N 1
ATOM 550 C CA . SER A 1 80 ? -1.711 12.289 7.881 1.00 93.56 80 SER A CA 1
ATOM 551 C C . SER A 1 80 ? -0.571 11.286 7.688 1.00 93.56 80 SER A C 1
ATOM 553 O O . SER A 1 80 ? 0.359 11.552 6.929 1.00 93.56 80 SER A O 1
ATOM 555 N N . VAL A 1 81 ? -0.657 10.111 8.322 1.00 92.31 81 VAL A N 1
ATOM 556 C CA . VAL A 1 81 ? 0.336 9.035 8.164 1.00 92.31 81 VAL A CA 1
ATOM 557 C C . VAL A 1 81 ? 0.338 8.490 6.734 1.00 92.31 81 VAL A C 1
ATOM 559 O O . VAL A 1 81 ? 1.410 8.250 6.180 1.00 92.31 81 VAL A O 1
ATOM 562 N N . ASN A 1 82 ? -0.835 8.343 6.108 1.00 92.06 82 ASN A N 1
ATOM 563 C CA . ASN A 1 82 ? -0.946 7.912 4.715 1.00 92.06 82 ASN A CA 1
ATOM 564 C C . ASN A 1 82 ? -0.233 8.880 3.754 1.00 92.06 82 ASN A C 1
ATOM 566 O O . ASN A 1 82 ? 0.610 8.450 2.965 1.00 92.06 82 ASN A O 1
ATOM 570 N N . TRP A 1 83 ? -0.506 10.182 3.863 1.00 93.50 83 TRP A N 1
ATOM 571 C CA . TRP A 1 83 ? 0.147 11.192 3.026 1.00 93.50 83 TRP A CA 1
ATOM 572 C C . TRP A 1 83 ? 1.645 11.311 3.316 1.00 93.50 83 TRP A C 1
ATOM 574 O O . TRP A 1 83 ? 2.438 11.420 2.383 1.00 93.50 83 TRP A O 1
ATOM 584 N N . ALA A 1 84 ? 2.060 11.220 4.582 1.00 93.69 84 ALA A N 1
ATOM 585 C CA . ALA A 1 84 ? 3.477 11.205 4.940 1.00 93.69 84 ALA A CA 1
ATOM 586 C C . ALA A 1 84 ? 4.210 10.004 4.316 1.00 93.69 84 ALA A C 1
ATOM 588 O O . ALA A 1 84 ? 5.292 10.163 3.751 1.00 93.69 84 ALA A O 1
ATOM 589 N N . GLY A 1 85 ? 3.600 8.816 4.356 1.00 90.50 85 GLY A N 1
ATOM 590 C CA . GLY A 1 85 ? 4.120 7.624 3.688 1.00 90.50 85 GLY A CA 1
ATOM 591 C C . GLY A 1 85 ? 4.211 7.799 2.171 1.00 90.50 85 GLY A C 1
ATOM 592 O O . GLY A 1 85 ? 5.223 7.435 1.577 1.00 90.50 85 GLY A O 1
ATOM 593 N N . ASN A 1 86 ? 3.203 8.414 1.545 1.00 90.56 86 ASN A N 1
ATOM 594 C CA . ASN A 1 86 ? 3.219 8.713 0.113 1.00 90.56 86 ASN A CA 1
ATOM 595 C C . ASN A 1 86 ? 4.396 9.629 -0.274 1.00 90.56 86 ASN A C 1
ATOM 597 O O . ASN A 1 86 ? 5.125 9.330 -1.223 1.00 90.56 86 ASN A O 1
ATOM 601 N N . VAL A 1 87 ? 4.634 10.693 0.500 1.00 92.06 87 VAL A N 1
ATOM 602 C CA . VAL A 1 87 ? 5.779 11.596 0.301 1.00 92.06 87 VAL A CA 1
ATOM 603 C C . VAL A 1 87 ? 7.099 10.848 0.476 1.00 92.06 87 VAL A C 1
ATOM 605 O O . VAL A 1 87 ? 7.992 10.974 -0.362 1.00 92.06 87 VAL A O 1
ATOM 608 N N . LEU A 1 88 ? 7.216 10.030 1.525 1.00 90.62 88 LEU A N 1
ATOM 609 C CA . LEU A 1 88 ? 8.422 9.251 1.796 1.00 90.62 88 LEU A CA 1
ATOM 610 C C . LEU A 1 88 ? 8.736 8.279 0.655 1.00 90.62 88 LEU A C 1
ATOM 612 O O . LEU A 1 88 ? 9.876 8.224 0.195 1.00 90.62 88 LEU A O 1
ATOM 616 N N . VAL A 1 89 ? 7.740 7.531 0.175 1.00 88.06 89 VAL A N 1
ATOM 617 C CA . VAL A 1 89 ? 7.893 6.597 -0.951 1.00 88.06 89 VAL A CA 1
ATOM 618 C C . VAL A 1 89 ? 8.281 7.348 -2.220 1.00 88.06 89 VAL A C 1
ATOM 620 O O . VAL A 1 89 ? 9.224 6.945 -2.890 1.00 88.06 89 VAL A O 1
ATOM 623 N N . SER A 1 90 ? 7.630 8.473 -2.515 1.00 88.38 90 SER A N 1
ATOM 624 C CA . SER A 1 90 ? 7.931 9.272 -3.708 1.00 88.38 90 SER A CA 1
ATOM 625 C C . SER A 1 90 ? 9.364 9.821 -3.692 1.00 88.38 90 SER A C 1
ATOM 627 O O . SER A 1 90 ? 10.082 9.722 -4.687 1.00 88.38 90 SER A O 1
ATOM 629 N N . ALA A 1 91 ? 9.818 10.344 -2.548 1.00 87.06 91 ALA A N 1
ATOM 630 C CA . ALA A 1 91 ? 11.174 10.868 -2.387 1.00 87.06 91 ALA A CA 1
ATOM 631 C C . ALA A 1 91 ? 12.243 9.760 -2.421 1.00 87.06 91 ALA A C 1
ATOM 633 O O . ALA A 1 91 ? 13.284 9.897 -3.071 1.00 87.06 91 ALA A O 1
ATOM 634 N N . SER A 1 92 ? 11.982 8.642 -1.737 1.00 85.62 92 SER A N 1
ATOM 635 C CA . SER A 1 92 ? 12.901 7.499 -1.712 1.00 85.62 92 SER A CA 1
ATOM 636 C C . SER A 1 92 ? 12.996 6.812 -3.073 1.00 85.62 92 SER A C 1
ATOM 638 O O . SER A 1 92 ? 14.107 6.497 -3.496 1.00 85.62 92 SER A O 1
ATOM 640 N N . PHE A 1 93 ? 11.887 6.670 -3.807 1.00 83.00 93 PHE A N 1
ATOM 641 C CA . PHE A 1 93 ? 11.879 6.068 -5.140 1.00 83.00 93 PHE A CA 1
ATOM 642 C C . PHE A 1 93 ? 12.776 6.840 -6.104 1.00 83.00 93 PHE A C 1
ATOM 644 O O . PHE A 1 93 ? 13.585 6.226 -6.791 1.00 83.00 93 PHE A O 1
ATOM 651 N N . LEU A 1 94 ? 12.708 8.176 -6.110 1.00 77.88 94 LEU A N 1
ATOM 652 C CA . LEU A 1 94 ? 13.555 8.996 -6.982 1.00 77.88 94 LEU A CA 1
ATOM 653 C C . LEU A 1 94 ? 15.054 8.791 -6.700 1.00 77.88 94 LEU A C 1
ATOM 655 O O . LEU A 1 94 ? 15.874 8.798 -7.616 1.00 77.88 94 LEU A O 1
ATOM 659 N N . THR A 1 95 ? 15.402 8.557 -5.435 1.00 77.62 95 THR A N 1
ATOM 660 C CA . THR A 1 95 ? 16.784 8.306 -5.007 1.00 77.62 95 THR A CA 1
ATOM 661 C C . THR A 1 95 ? 17.230 6.886 -5.380 1.00 77.62 95 THR A C 1
ATOM 663 O O . THR A 1 95 ? 18.301 6.701 -5.959 1.00 77.62 95 THR A O 1
ATOM 666 N N . LEU A 1 96 ? 16.385 5.885 -5.114 1.00 73.50 96 LEU A N 1
ATOM 667 C CA . LEU A 1 96 ? 16.642 4.460 -5.363 1.00 73.50 96 LEU A CA 1
ATOM 668 C C . LEU A 1 96 ? 16.643 4.085 -6.850 1.00 73.50 96 LEU A C 1
ATOM 670 O O . LEU A 1 96 ? 17.419 3.224 -7.263 1.00 73.50 96 LEU A O 1
ATOM 674 N N . ALA A 1 97 ? 15.793 4.731 -7.651 1.00 71.25 97 ALA A N 1
ATOM 675 C CA . ALA A 1 97 ? 15.689 4.515 -9.092 1.00 71.25 97 ALA A CA 1
ATOM 676 C C . ALA A 1 97 ? 16.853 5.142 -9.874 1.00 71.25 97 ALA A C 1
ATOM 678 O O . ALA A 1 97 ? 16.981 4.904 -11.078 1.00 71.25 97 ALA A O 1
ATOM 679 N N . SER A 1 98 ? 17.710 5.927 -9.213 1.00 71.12 98 SER A N 1
ATOM 680 C CA . SER A 1 98 ? 18.907 6.451 -9.856 1.00 71.12 98 SER A CA 1
ATOM 681 C C . SER A 1 98 ? 19.895 5.314 -10.192 1.00 71.12 98 SER A C 1
ATOM 683 O O . SER A 1 98 ? 19.981 4.320 -9.461 1.00 71.12 98 SER A O 1
ATOM 685 N N . PRO A 1 99 ? 20.670 5.435 -11.287 1.00 62.47 99 PRO A N 1
ATOM 686 C CA . PRO A 1 99 ? 21.563 4.368 -11.754 1.00 62.47 99 PRO A CA 1
ATOM 687 C C . PRO A 1 99 ? 22.663 3.984 -10.756 1.00 62.47 99 PRO A C 1
ATOM 689 O O . PRO A 1 99 ? 23.259 2.923 -10.887 1.00 62.47 99 PRO A O 1
ATOM 692 N N . ALA A 1 100 ? 22.945 4.854 -9.783 1.00 65.06 100 ALA A N 1
ATOM 693 C CA . ALA A 1 100 ? 23.984 4.660 -8.779 1.00 65.06 100 ALA A CA 1
ATOM 694 C C . ALA A 1 100 ? 23.578 3.708 -7.640 1.00 65.06 100 ALA A C 1
ATOM 696 O O . ALA A 1 100 ? 24.446 3.278 -6.886 1.00 65.06 100 ALA A O 1
ATOM 697 N N . TRP A 1 101 ? 22.283 3.405 -7.494 1.00 71.88 101 TRP A N 1
ATOM 698 C CA . TRP A 1 101 ? 21.767 2.572 -6.406 1.00 71.88 101 TRP A CA 1
ATOM 699 C C . TRP A 1 101 ? 21.259 1.228 -6.922 1.00 71.88 101 TRP A C 1
ATOM 701 O O . TRP A 1 101 ? 22.042 0.301 -7.095 1.00 71.88 101 TRP A O 1
ATOM 711 N N . LEU A 1 102 ? 19.951 1.099 -7.147 1.00 68.50 102 LEU A N 1
ATOM 712 C CA . LEU A 1 102 ? 19.302 -0.196 -7.374 1.00 68.50 102 LEU A CA 1
ATOM 713 C C . LEU A 1 102 ? 18.789 -0.382 -8.803 1.00 68.50 102 LEU A C 1
ATOM 715 O O . LEU A 1 102 ? 18.296 -1.461 -9.129 1.00 68.50 102 LEU A O 1
ATOM 719 N N . GLN A 1 103 ? 18.889 0.667 -9.631 1.00 71.56 103 GLN A N 1
ATOM 720 C CA . GLN A 1 103 ? 18.219 0.788 -10.927 1.00 71.56 103 GLN A CA 1
ATOM 721 C C . GLN A 1 103 ? 16.674 0.688 -10.796 1.00 71.56 103 GLN A C 1
ATOM 723 O O . GLN A 1 103 ? 16.142 0.211 -9.789 1.00 71.56 103 GLN A O 1
ATOM 728 N N . PRO A 1 104 ? 15.895 1.141 -11.797 1.00 72.62 104 PRO A N 1
ATOM 729 C CA . PRO A 1 104 ? 14.433 1.187 -11.683 1.00 72.62 104 PRO A CA 1
ATOM 730 C C . PRO A 1 104 ? 13.799 -0.174 -11.360 1.00 72.62 104 PRO A C 1
ATOM 732 O O . PRO A 1 104 ? 12.905 -0.258 -10.524 1.00 72.62 104 PRO A O 1
ATOM 735 N N . HIS A 1 105 ? 14.303 -1.256 -11.962 1.00 77.06 105 HIS A N 1
ATOM 736 C CA . HIS A 1 105 ? 13.783 -2.607 -11.747 1.00 77.06 105 HIS A CA 1
ATOM 737 C C . HIS A 1 105 ? 13.997 -3.108 -10.309 1.00 77.06 105 HIS A C 1
ATOM 739 O O . HIS A 1 105 ? 13.087 -3.711 -9.743 1.00 77.06 105 HIS A O 1
ATOM 745 N N . GLY A 1 106 ? 15.151 -2.828 -9.691 1.00 78.94 106 GLY A N 1
ATOM 746 C CA . GLY A 1 106 ? 15.418 -3.202 -8.300 1.00 78.94 106 GLY A CA 1
ATOM 747 C C . GLY A 1 106 ? 14.527 -2.440 -7.319 1.00 78.94 106 GLY A C 1
ATOM 748 O O . GLY A 1 106 ? 14.003 -3.028 -6.372 1.00 78.94 106 GLY A O 1
ATOM 749 N N . ALA A 1 107 ? 14.281 -1.152 -7.583 1.00 82.62 107 ALA A N 1
ATOM 750 C CA . ALA A 1 107 ? 13.370 -0.343 -6.779 1.00 82.62 107 ALA A CA 1
ATOM 751 C C . ALA A 1 107 ? 11.934 -0.902 -6.810 1.00 82.62 107 ALA A C 1
ATOM 753 O O . ALA A 1 107 ? 11.325 -1.068 -5.753 1.00 82.62 107 ALA A O 1
ATOM 754 N N . PHE A 1 108 ? 11.408 -1.268 -7.987 1.00 83.56 108 PHE A N 1
ATOM 755 C CA . PHE A 1 108 ? 10.069 -1.866 -8.097 1.00 83.56 108 PHE A CA 1
ATOM 756 C C . PHE A 1 108 ? 9.931 -3.163 -7.292 1.00 83.56 108 PHE A C 1
ATOM 758 O O . PHE A 1 108 ? 8.945 -3.322 -6.572 1.00 83.56 108 PHE A O 1
ATOM 765 N N . TRP A 1 109 ? 10.920 -4.061 -7.353 1.00 85.31 109 TRP A N 1
ATOM 766 C CA . TRP A 1 109 ? 10.902 -5.303 -6.572 1.00 85.31 109 TRP A CA 1
ATOM 767 C C . TRP A 1 109 ? 10.952 -5.058 -5.063 1.00 85.31 109 TRP A C 1
ATOM 769 O O . TRP A 1 109 ? 10.231 -5.720 -4.317 1.00 85.31 109 TRP A O 1
ATOM 779 N N . LEU A 1 110 ? 11.748 -4.085 -4.610 1.00 86.75 110 LEU A N 1
ATOM 780 C CA . LEU A 1 110 ? 11.812 -3.708 -3.198 1.00 86.75 110 LEU A CA 1
ATOM 781 C C . LEU A 1 110 ? 10.447 -3.226 -2.688 1.00 86.75 110 LEU A C 1
ATOM 783 O O . LEU A 1 110 ? 9.950 -3.735 -1.684 1.00 86.75 110 LEU A O 1
ATOM 787 N N . TYR A 1 111 ? 9.812 -2.282 -3.390 1.00 86.31 111 TYR A N 1
ATOM 788 C CA . TYR A 1 111 ? 8.494 -1.781 -2.990 1.00 86.31 111 TYR A CA 1
ATOM 789 C C . TYR A 1 111 ? 7.405 -2.850 -3.112 1.00 86.31 111 TYR A C 1
ATOM 791 O O . TYR A 1 111 ? 6.529 -2.915 -2.250 1.00 86.31 111 TYR A O 1
ATOM 799 N N . ALA A 1 112 ? 7.478 -3.728 -4.117 1.00 86.75 112 AL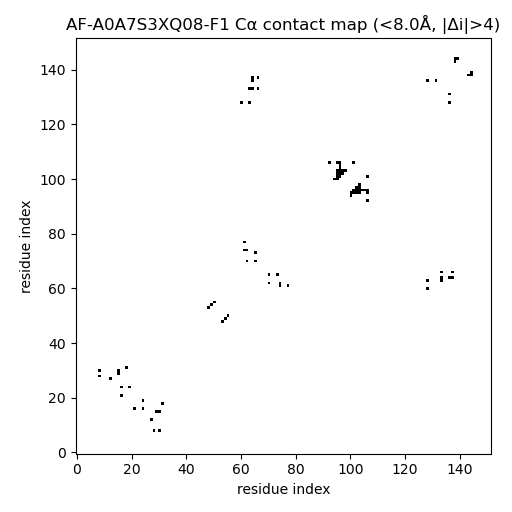A A N 1
ATOM 800 C CA . ALA A 1 112 ? 6.574 -4.868 -4.235 1.00 86.75 112 ALA A CA 1
ATOM 801 C C . ALA A 1 112 ? 6.707 -5.821 -3.035 1.00 86.75 112 ALA A C 1
ATOM 803 O O . ALA A 1 112 ? 5.694 -6.227 -2.467 1.00 86.75 112 ALA A O 1
ATOM 804 N N . ALA A 1 113 ? 7.932 -6.127 -2.598 1.00 89.56 113 ALA A N 1
ATOM 805 C CA . ALA A 1 113 ? 8.183 -6.981 -1.439 1.00 89.56 113 ALA A CA 1
ATOM 806 C C . ALA A 1 113 ? 7.672 -6.350 -0.134 1.00 89.56 113 ALA A C 1
ATOM 808 O O . ALA A 1 113 ? 6.982 -7.014 0.639 1.00 89.56 113 ALA A O 1
ATOM 809 N N . VAL A 1 114 ? 7.947 -5.059 0.088 1.00 89.69 114 VAL A N 1
ATOM 810 C CA . VAL A 1 114 ? 7.442 -4.316 1.256 1.00 89.69 114 VAL A CA 1
ATOM 811 C C . VAL A 1 114 ? 5.911 -4.269 1.253 1.00 89.69 114 VAL A C 1
ATOM 813 O O . VAL A 1 114 ? 5.286 -4.523 2.282 1.00 89.69 114 VAL A O 1
ATOM 816 N N . GLY A 1 115 ? 5.296 -4.011 0.095 1.00 88.25 115 GLY A N 1
ATOM 817 C CA . GLY A 1 115 ? 3.844 -4.022 -0.070 1.00 88.25 115 GLY A CA 1
ATOM 818 C C . GLY A 1 115 ? 3.226 -5.393 0.216 1.00 88.25 115 GLY A C 1
ATOM 819 O O . GLY A 1 115 ? 2.255 -5.480 0.965 1.00 88.25 115 GLY A O 1
ATOM 820 N N . CYS A 1 116 ? 3.819 -6.472 -0.304 1.00 89.31 116 CYS A N 1
ATOM 821 C CA . CYS A 1 116 ? 3.366 -7.840 -0.039 1.00 89.31 116 CYS A CA 1
ATOM 822 C C . CYS A 1 116 ? 3.499 -8.210 1.443 1.00 89.31 116 CYS A C 1
ATOM 824 O O . CYS A 1 116 ? 2.575 -8.785 2.014 1.00 89.31 116 CYS A O 1
ATOM 826 N N . ALA A 1 117 ? 4.609 -7.850 2.091 1.00 90.56 117 ALA A N 1
ATOM 827 C CA . ALA A 1 117 ? 4.794 -8.080 3.522 1.00 90.56 117 ALA A CA 1
ATOM 828 C C . ALA A 1 117 ? 3.747 -7.322 4.356 1.00 90.56 117 ALA A C 1
ATOM 830 O O . ALA A 1 117 ? 3.158 -7.895 5.273 1.00 90.56 117 ALA A O 1
ATOM 831 N N . GLY A 1 118 ? 3.465 -6.064 4.001 1.00 87.06 118 GLY A N 1
ATOM 832 C CA . GLY A 1 118 ? 2.407 -5.269 4.624 1.00 87.06 118 GLY A CA 1
ATOM 833 C C . GLY A 1 118 ? 1.020 -5.888 4.437 1.00 87.06 118 GLY A C 1
ATOM 834 O O . GLY A 1 118 ? 0.260 -5.987 5.397 1.00 87.06 118 GLY A O 1
ATOM 835 N N . TRP A 1 119 ? 0.713 -6.376 3.234 1.00 85.19 119 TRP A N 1
ATOM 836 C CA . TRP A 1 119 ? -0.535 -7.083 2.945 1.00 85.19 119 TRP A CA 1
ATOM 837 C C . TRP A 1 119 ? -0.694 -8.355 3.784 1.00 85.19 119 TRP A C 1
ATOM 839 O O . TRP A 1 119 ? -1.733 -8.551 4.409 1.00 85.19 119 TRP A O 1
ATOM 849 N N . VAL A 1 120 ? 0.344 -9.196 3.855 1.00 88.56 120 VAL A N 1
ATOM 850 C CA . VAL A 1 120 ? 0.336 -10.420 4.676 1.00 88.56 120 VAL A CA 1
ATOM 851 C C . VAL A 1 120 ? 0.161 -10.085 6.156 1.00 88.56 120 VAL A C 1
ATOM 853 O O . VAL A 1 120 ? -0.601 -10.751 6.854 1.00 88.56 120 VAL A O 1
ATOM 856 N N . TRP A 1 121 ? 0.827 -9.034 6.639 1.00 87.25 121 TRP A N 1
ATOM 857 C CA . TRP A 1 121 ? 0.680 -8.584 8.019 1.00 87.25 121 TRP A CA 1
ATOM 858 C C . TRP A 1 121 ? -0.744 -8.106 8.321 1.00 87.25 121 TRP A C 1
ATOM 860 O O . TRP A 1 121 ? -1.309 -8.500 9.341 1.00 87.25 121 TRP A O 1
ATOM 870 N N . LEU A 1 122 ? -1.343 -7.314 7.424 1.00 84.19 122 LEU A N 1
ATOM 871 C CA . LEU A 1 122 ? -2.737 -6.882 7.544 1.00 84.19 122 LEU A CA 1
ATOM 872 C C . LEU A 1 122 ? -3.682 -8.082 7.548 1.00 84.19 122 LEU A C 1
ATOM 874 O O . LEU A 1 122 ? -4.519 -8.181 8.436 1.00 84.19 122 LEU A O 1
ATOM 878 N N . TRP A 1 123 ? -3.505 -9.021 6.619 1.00 81.31 123 TRP A N 1
ATOM 879 C CA . TRP A 1 123 ? -4.322 -10.230 6.538 1.00 81.31 123 TRP A CA 1
ATOM 880 C C . TRP A 1 123 ? -4.233 -11.090 7.809 1.00 81.31 123 TRP A C 1
ATOM 882 O O . TRP A 1 123 ? -5.239 -11.623 8.261 1.00 81.31 123 TRP A O 1
ATOM 892 N N . ALA A 1 124 ? -3.054 -11.188 8.429 1.00 83.94 124 ALA A N 1
ATOM 893 C CA . ALA A 1 124 ? -2.862 -11.968 9.651 1.00 83.94 124 ALA A CA 1
ATOM 894 C C . ALA A 1 124 ? -3.354 -11.265 10.932 1.00 83.94 124 ALA A C 1
ATOM 896 O O . ALA A 1 124 ? -3.642 -11.936 11.923 1.00 83.94 124 ALA A O 1
ATOM 897 N N . ARG A 1 125 ? -3.380 -9.924 10.964 1.00 80.38 125 ARG A N 1
ATOM 898 C CA . ARG A 1 125 ? -3.678 -9.135 12.178 1.00 80.38 125 ARG A CA 1
ATOM 899 C C . ARG A 1 125 ? -5.037 -8.456 12.178 1.00 80.38 125 ARG A C 1
ATOM 901 O O . ARG A 1 125 ? -5.473 -8.047 13.249 1.00 80.38 125 ARG A O 1
ATOM 908 N N . MET A 1 126 ? -5.684 -8.308 11.028 1.00 76.88 126 MET A N 1
ATOM 909 C CA . MET A 1 126 ? -7.001 -7.694 10.927 1.00 76.88 126 MET A CA 1
ATOM 910 C C . MET A 1 126 ? -8.081 -8.759 11.181 1.00 76.88 126 MET A C 1
ATOM 912 O O . MET A 1 126 ? -8.278 -9.621 10.325 1.00 76.88 126 MET A O 1
ATOM 916 N N . PRO A 1 127 ? -8.780 -8.739 12.333 1.00 64.19 127 PRO A N 1
ATOM 917 C CA . PRO A 1 127 ? -9.977 -9.553 12.505 1.00 64.19 127 PRO A CA 1
ATOM 918 C C . PRO A 1 127 ? -11.053 -9.065 11.525 1.00 64.19 127 PRO A C 1
ATOM 920 O O . PRO A 1 127 ? -11.189 -7.862 11.310 1.00 64.19 127 PRO A O 1
ATOM 923 N N . GLU A 1 128 ? -11.801 -9.984 10.914 1.00 69.56 128 GLU A N 1
ATOM 924 C CA . GLU A 1 128 ? -12.862 -9.642 9.960 1.00 69.56 128 GLU A CA 1
ATOM 925 C C . GLU A 1 128 ? -13.910 -8.738 10.639 1.00 69.56 128 GLU A C 1
ATOM 927 O O . GLU A 1 128 ? -14.582 -9.155 11.582 1.00 69.56 128 GLU A O 1
ATOM 932 N N . THR A 1 129 ? -14.035 -7.490 10.173 1.00 64.19 129 THR A N 1
ATOM 933 C CA . THR A 1 129 ? -15.017 -6.515 10.685 1.00 64.19 129 THR A CA 1
ATOM 934 C C . THR A 1 129 ? -16.328 -6.521 9.896 1.00 64.19 129 THR A C 1
ATOM 936 O O . THR A 1 129 ? -17.275 -5.837 10.283 1.00 64.19 129 THR A O 1
ATOM 939 N N . ARG A 1 130 ? -16.425 -7.293 8.800 1.00 56.94 130 ARG A N 1
ATOM 940 C CA . ARG A 1 130 ? -17.608 -7.302 7.929 1.00 56.94 130 ARG A CA 1
ATOM 941 C C . ARG A 1 130 ? -18.859 -7.806 8.649 1.00 56.94 130 ARG A C 1
ATOM 943 O O . ARG A 1 130 ? -18.919 -8.948 9.095 1.00 56.94 130 ARG A O 1
ATOM 950 N N . GLY A 1 131 ? -19.897 -6.969 8.655 1.00 57.72 13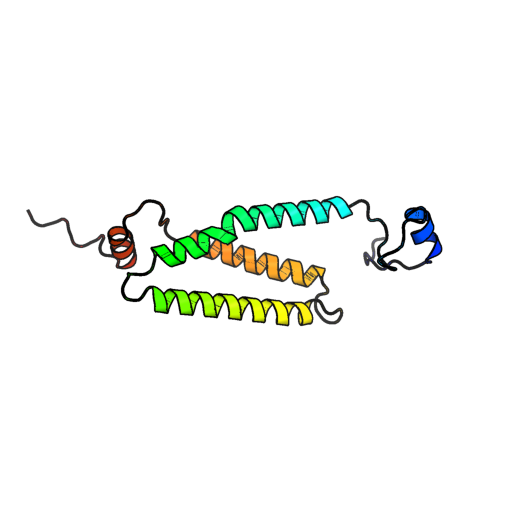1 GLY A N 1
ATOM 951 C CA . GLY A 1 131 ? -21.256 -7.346 9.058 1.00 57.72 131 GLY A CA 1
ATOM 952 C C . GLY A 1 131 ? -21.538 -7.306 10.561 1.00 57.72 131 GLY A C 1
ATOM 953 O O . GLY A 1 131 ? -22.612 -7.736 10.973 1.00 57.72 131 GLY A O 1
ATOM 954 N N . LEU A 1 132 ? -20.614 -6.790 11.375 1.00 60.62 132 LEU A N 1
ATOM 955 C CA . LEU A 1 132 ? -20.809 -6.623 12.815 1.00 60.62 132 LEU A CA 1
ATOM 956 C C . LEU A 1 132 ? -21.297 -5.204 13.141 1.00 60.62 132 LEU A C 1
ATOM 958 O O . LEU A 1 132 ? -20.873 -4.229 12.522 1.00 60.62 132 LEU A O 1
ATOM 962 N N . GLY A 1 133 ? -22.190 -5.087 14.127 1.00 68.56 133 GLY A N 1
ATOM 963 C CA . GLY A 1 133 ? -22.601 -3.790 14.666 1.00 68.56 133 GLY A CA 1
ATOM 964 C C . GLY A 1 133 ? -21.422 -3.050 15.305 1.00 68.56 133 GLY A C 1
ATOM 965 O O . GLY A 1 133 ? -20.476 -3.672 15.792 1.00 68.56 133 GLY A O 1
ATOM 966 N N . LEU A 1 134 ? -21.480 -1.713 15.323 1.00 62.31 134 LEU A N 1
ATOM 967 C CA . LEU A 1 134 ? -20.402 -0.872 15.855 1.00 62.31 134 LEU A CA 1
ATOM 968 C C . LEU A 1 134 ? -20.087 -1.210 17.328 1.00 62.31 134 LEU A C 1
ATOM 970 O O . LEU A 1 134 ? -18.925 -1.160 17.728 1.00 62.31 134 LEU A O 1
ATOM 974 N N . GLU A 1 135 ? -21.098 -1.584 18.125 1.00 63.53 135 GLU A N 1
ATOM 975 C CA . GLU A 1 135 ? -20.902 -2.000 19.519 1.00 63.53 135 GLU A CA 1
ATOM 976 C C . GLU A 1 135 ? -20.173 -3.349 19.644 1.00 63.53 135 GLU A C 1
ATOM 978 O O . GLU A 1 135 ? -19.281 -3.487 20.482 1.00 63.53 135 GLU A O 1
ATOM 983 N N . GLU A 1 136 ? -20.487 -4.318 18.781 1.00 63.22 136 GLU A N 1
ATOM 984 C CA . GLU A 1 136 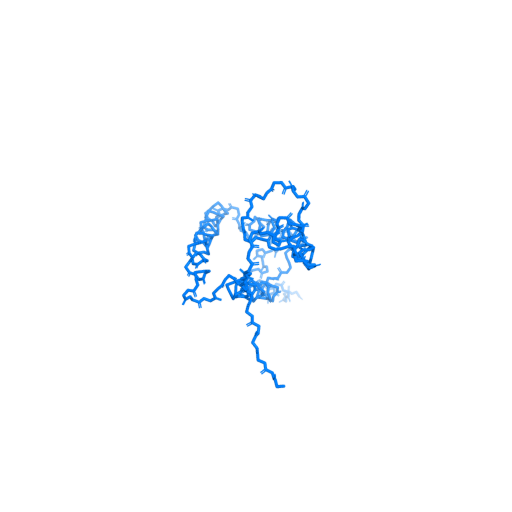? -19.882 -5.658 18.778 1.00 63.22 136 GLU A CA 1
ATOM 985 C C . GLU A 1 136 ? -18.397 -5.609 18.378 1.00 63.22 136 GLU A C 1
ATOM 987 O O . GLU A 1 136 ? -17.555 -6.312 18.941 1.00 63.22 136 GLU A O 1
ATOM 992 N N . ILE A 1 137 ? -18.054 -4.725 17.430 1.00 67.69 137 ILE A N 1
ATOM 993 C CA . ILE A 1 137 ? -16.670 -4.467 17.013 1.00 67.69 137 ILE A CA 1
ATOM 994 C C . ILE A 1 137 ? -15.870 -3.900 18.192 1.00 67.69 137 ILE A C 1
ATOM 996 O O . ILE A 1 137 ? -14.781 -4.390 18.497 1.00 67.69 137 ILE A O 1
ATOM 1000 N N . VAL A 1 138 ? -16.419 -2.910 18.904 1.00 64.81 138 VAL A N 1
ATOM 1001 C CA . VAL A 1 138 ? -15.766 -2.322 20.083 1.00 64.81 138 VAL A CA 1
ATOM 1002 C C . VAL A 1 138 ? -15.597 -3.358 21.202 1.00 64.81 138 VAL A C 1
ATOM 1004 O O . VAL A 1 138 ? -14.536 -3.383 21.826 1.00 64.81 138 VAL A O 1
ATOM 1007 N N . ALA A 1 139 ? -16.576 -4.241 21.425 1.00 64.25 139 ALA A N 1
ATOM 1008 C CA . ALA A 1 139 ? -16.484 -5.326 22.407 1.00 64.25 139 ALA A CA 1
ATOM 1009 C C . ALA A 1 139 ? -15.380 -6.346 22.057 1.00 64.25 139 ALA A C 1
ATOM 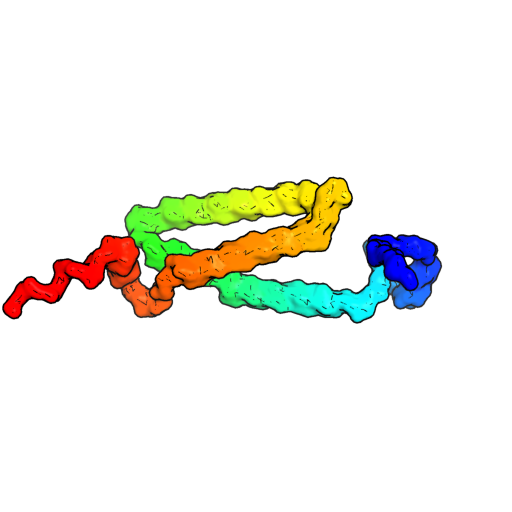1011 O O . ALA A 1 139 ? -14.582 -6.718 22.925 1.00 64.25 139 ALA A O 1
ATOM 1012 N N . ARG A 1 140 ? -15.253 -6.723 20.773 1.00 66.50 140 ARG A N 1
ATOM 1013 C CA . ARG A 1 140 ? -14.164 -7.588 20.276 1.00 66.50 140 ARG A CA 1
ATOM 1014 C C . ARG A 1 140 ? -12.785 -6.953 20.416 1.00 66.50 140 ARG A C 1
ATOM 1016 O O . ARG A 1 140 ? -11.843 -7.632 20.815 1.00 66.50 140 ARG A O 1
ATOM 1023 N N . PHE A 1 141 ? -12.656 -5.657 20.136 1.00 65.38 141 PHE A N 1
ATOM 1024 C CA . PHE A 1 141 ? -11.390 -4.941 20.324 1.00 65.38 141 PHE A CA 1
ATOM 1025 C C . PHE A 1 141 ? -11.050 -4.690 21.806 1.00 65.38 141 PHE A C 1
ATOM 1027 O O . PHE A 1 141 ? -9.871 -4.552 22.132 1.00 65.38 141 PHE A O 1
ATOM 1034 N N . ARG A 1 142 ? -12.042 -4.649 22.712 1.00 65.25 142 ARG A N 1
ATOM 1035 C CA . ARG A 1 142 ? -11.839 -4.506 24.171 1.00 65.25 142 ARG A CA 1
ATOM 1036 C C . ARG A 1 142 ? -11.585 -5.823 24.913 1.00 65.25 142 ARG A C 1
ATOM 1038 O O . ARG A 1 142 ? -11.134 -5.772 26.054 1.00 65.25 142 ARG A O 1
ATOM 1045 N N . GLY A 1 143 ? -11.820 -6.981 24.291 1.00 57.31 143 GLY A N 1
ATOM 1046 C CA . GLY A 1 143 ? -11.586 -8.291 24.911 1.00 57.31 143 GLY A CA 1
ATOM 1047 C C . GLY A 1 143 ? -12.650 -8.704 25.938 1.00 57.31 143 GLY A C 1
ATOM 1048 O O . GLY A 1 143 ? -12.346 -9.447 26.869 1.00 57.31 143 GLY A O 1
ATOM 1049 N N . GLU A 1 144 ? -13.894 -8.237 25.791 1.00 55.69 144 GLU A N 1
ATOM 1050 C CA . GLU A 1 144 ? -14.985 -8.506 26.748 1.00 55.69 144 GLU A CA 1
ATOM 1051 C C . GLU A 1 144 ? -15.695 -9.863 26.542 1.00 55.69 144 GLU A C 1
ATOM 1053 O O . GLU A 1 144 ? -16.669 -10.166 27.225 1.00 55.69 144 GLU A O 1
ATOM 1058 N N . GLU A 1 145 ? -15.179 -10.743 25.681 1.00 55.84 145 GLU A N 1
ATOM 1059 C CA . GLU A 1 145 ? -15.785 -12.053 25.366 1.00 55.84 145 GLU A CA 1
ATOM 1060 C C . GLU A 1 145 ? -15.556 -13.133 26.459 1.00 55.84 145 GLU A C 1
ATOM 1062 O O . GLU A 1 145 ? -15.762 -14.319 26.227 1.00 55.84 145 GLU A O 1
ATOM 1067 N N . GLY A 1 146 ? -15.141 -12.748 27.676 1.00 48.88 146 GLY A N 1
ATOM 1068 C CA . GLY A 1 146 ? -14.745 -13.690 28.739 1.00 48.88 146 GLY A CA 1
ATOM 1069 C C . GLY A 1 146 ? -15.382 -13.529 30.127 1.00 48.88 146 GLY A C 1
ATOM 1070 O O . GLY A 1 146 ? -15.028 -14.294 31.022 1.00 48.88 146 GLY A O 1
ATOM 1071 N N . ARG A 1 147 ? -16.277 -12.560 30.383 1.00 53.00 147 ARG A N 1
ATOM 1072 C CA . ARG A 1 147 ? -16.809 -12.320 31.754 1.00 53.00 147 ARG A CA 1
ATOM 1073 C C . ARG A 1 147 ? -18.319 -12.053 31.827 1.00 53.00 147 ARG A C 1
ATOM 1075 O O . ARG A 1 147 ? -18.747 -11.208 32.605 1.00 53.00 147 ARG A O 1
ATOM 1082 N N . GLY A 1 148 ? -19.130 -12.774 31.050 1.00 50.19 148 GLY A N 1
ATOM 1083 C CA . GLY A 1 148 ? -20.577 -12.514 30.981 1.00 50.19 148 GLY A CA 1
ATOM 1084 C C . GLY A 1 148 ? -21.522 -13.715 31.055 1.00 50.19 148 GLY A C 1
ATOM 1085 O O . GLY A 1 148 ? -22.706 -13.530 30.810 1.00 50.19 148 GLY A O 1
ATOM 1086 N N . GLY A 1 149 ? -21.058 -14.929 31.369 1.00 50.47 149 GLY A N 1
ATOM 1087 C CA . GLY A 1 149 ? -21.924 -16.118 31.354 1.00 50.47 149 GLY A CA 1
ATOM 1088 C C . GLY A 1 149 ? -21.560 -17.141 32.422 1.00 50.47 149 GLY A C 1
ATOM 1089 O O . GLY A 1 149 ? -20.896 -18.129 32.132 1.00 50.47 149 GLY A O 1
ATOM 1090 N N . GLY A 1 150 ? -21.969 -16.892 33.664 1.00 45.12 150 GLY A N 1
ATOM 1091 C CA . GLY A 1 150 ? -21.735 -17.794 34.793 1.00 45.12 150 GLY A CA 1
ATOM 1092 C C . GLY A 1 150 ? -22.308 -17.232 36.089 1.00 45.12 150 GLY A C 1
ATOM 1093 O O . GLY A 1 150 ? -21.572 -16.978 37.035 1.00 45.12 150 GLY A O 1
ATOM 1094 N N . GLY A 1 151 ? -23.611 -16.962 36.094 1.00 47.88 151 GLY A N 1
ATOM 1095 C CA . GLY A 1 151 ? -24.349 -16.478 37.256 1.00 47.88 151 GLY A CA 1
ATOM 1096 C C . GLY A 1 151 ? -25.835 -16.737 37.055 1.00 47.88 151 GLY A C 1
ATOM 1097 O O . GLY A 1 151 ? -26.531 -15.897 36.490 1.00 47.88 151 GLY A O 1
ATOM 1098 N N . GLY A 1 152 ? -26.273 -17.924 37.470 1.00 37.12 152 GLY A N 1
ATOM 1099 C CA . GLY A 1 152 ? -27.646 -18.422 37.423 1.00 37.12 152 GLY A CA 1
ATOM 1100 C C . GLY A 1 152 ? -27.679 -19.857 37.908 1.00 37.12 152 GLY A C 1
ATOM 1101 O O . GLY A 1 152 ? -27.255 -20.723 37.115 1.00 37.12 152 GLY A O 1
#

InterPro domains:
  IPR005828 Major facilitator, sugar transporter-like [PF00083] (16-139)
  IPR020846 Major facilitator superfamily domain [PS50850] (1-130)
  IPR036259 MFS transporter superfamily [G3DSA:1.20.1250.20] (4-147)
  IPR036259 MFS transporter superfamily [SSF103473] (16-136)
  IPR050814 Myo-inositol Transporter [PTHR48020] (16-142)

Solvent-accessible surface area (backbone atoms only — not comparable to full-atom values): 9491 Å² total; per-residue (Å²): 133,88,87,82,89,76,96,66,95,76,83,61,71,65,58,55,44,64,75,48,74,71,57,78,78,88,56,98,79,72,72,94,54,95,59,53,64,55,58,50,50,50,51,51,52,51,51,50,53,39,53,71,44,67,66,46,50,60,62,52,50,60,64,61,75,43,58,83,93,50,30,68,61,54,47,52,50,53,50,52,52,51,53,50,49,52,52,50,50,55,58,47,45,64,58,33,38,32,82,89,65,48,28,56,69,46,40,52,52,52,52,49,51,54,50,50,52,51,50,52,50,46,65,76,68,55,76,88,67,82,93,58,54,70,66,57,51,52,38,63,76,68,64,62,92,78,82,83,87,88,85,131

Secondary structure (DSSP, 8-state):
----------S-HHHHHHHTTT---SSTT----TTHHHHHHHHHHHHHHIIIIITTHHHHHHHHHS-TTTHHHHHHHHHHHHHHHHHHHHHHHHHHTSTTTTHHHHHHHHHHHHHHHHHHHHHHH----TT--HHHHHHHHHT-TTSSS---

Radius of gyration: 24.68 Å; Cα contacts (8 Å, |Δi|>4): 48; chains: 1; bounding box: 58×33×78 Å

pLDDT: mean 72.59, std 16.53, range [32.59, 93.69]

Mean predicted aligned error: 14.0 Å

Foldseek 3Di:
DDDDDDDDDDDDLVVQCVQVVNPDDPDSGDRDDPCVVVVVVVVVVVCVCCVVDVPPPVVVVLQLQDDPVCSVVSVVVVVVVVVVVVVVLVVVLVVQCDPVHQNNVRSVVVVVVVVVVVVVVCVVPPDDPPPDDSVVSVCVVVVVPPPDDDDD